Protein AF-A0A838WAI4-F1 (afdb_monomer_lite)

pLDDT: mean 71.72, std 11.37, range [40.56, 91.19]

Foldseek 3Di:
DVCVVCVVLCVQLVVCVVVVNLVRSVCSVVVVVVCCVCPVQVVQQVPDPVGDDDDPCCVVPVVVLVVLLVVLCVLCVLLVSDDDPVNVVVVVVVVVVVVVLVVVCVVPDPCNVVSVVCCVVPVVVVSVVSSVVSNVVSVVSSVVVVVVPD

Structure (mmCIF, N/CA/C/O backbone):
data_AF-A0A838WAI4-F1
#
_entry.id   AF-A0A838WAI4-F1
#
loop_
_atom_site.group_PDB
_atom_site.id
_atom_site.type_symbol
_atom_site.label_atom_id
_atom_site.label_alt_id
_atom_site.label_comp_id
_atom_site.label_asym_id
_atom_site.label_entity_id
_atom_site.label_seq_id
_atom_site.pdbx_PDB_ins_code
_atom_site.Cartn_x
_atom_site.Cartn_y
_atom_site.Cartn_z
_atom_site.occupancy
_atom_site.B_iso_or_equiv
_atom_site.auth_seq_id
_atom_site.auth_comp_id
_atom_site.auth_asym_id
_atom_site.auth_atom_id
_atom_site.pdbx_PDB_model_num
ATOM 1 N N . ILE A 1 1 ? 9.277 -11.623 -5.824 1.00 57.34 1 ILE A N 1
ATOM 2 C CA . ILE A 1 1 ? 10.282 -10.783 -5.123 1.00 57.34 1 ILE A CA 1
ATOM 3 C C . ILE A 1 1 ? 9.593 -9.874 -4.106 1.00 57.34 1 ILE A C 1
ATOM 5 O O . ILE A 1 1 ? 9.726 -10.166 -2.930 1.00 57.34 1 ILE A O 1
ATOM 9 N N . ALA A 1 2 ? 8.770 -8.899 -4.525 1.00 64.00 2 ALA A N 1
ATOM 10 C CA . ALA A 1 2 ? 8.095 -7.953 -3.615 1.00 64.00 2 ALA A CA 1
ATOM 11 C C . ALA A 1 2 ? 7.260 -8.609 -2.493 1.00 64.00 2 ALA A C 1
ATOM 13 O O . ALA A 1 2 ? 7.366 -8.219 -1.339 1.00 64.00 2 ALA A O 1
ATOM 14 N N . ALA A 1 3 ? 6.486 -9.658 -2.802 1.00 62.66 3 ALA A N 1
ATOM 15 C CA . ALA A 1 3 ? 5.745 -10.391 -1.770 1.00 62.66 3 ALA A CA 1
ATOM 16 C C . ALA A 1 3 ? 6.677 -11.037 -0.731 1.00 62.66 3 ALA A C 1
ATOM 18 O O . ALA A 1 3 ? 6.378 -11.010 0.451 1.00 62.66 3 ALA A O 1
ATOM 19 N N . GLY A 1 4 ? 7.823 -11.573 -1.167 1.00 67.94 4 GLY A N 1
ATOM 20 C CA . GLY A 1 4 ? 8.785 -12.255 -0.301 1.00 67.94 4 GLY A CA 1
ATOM 21 C C . GLY A 1 4 ? 9.561 -11.310 0.613 1.00 67.94 4 GLY A C 1
ATOM 22 O O . GLY A 1 4 ? 9.834 -11.668 1.753 1.00 67.94 4 GLY A O 1
ATOM 23 N N . THR A 1 5 ? 9.871 -10.100 0.143 1.00 74.44 5 THR A N 1
ATOM 24 C CA . THR A 1 5 ? 10.531 -9.072 0.962 1.00 74.44 5 THR A CA 1
ATOM 25 C C . THR A 1 5 ? 9.613 -8.486 2.023 1.00 74.44 5 THR A C 1
ATOM 27 O O . THR A 1 5 ? 10.130 -8.043 3.030 1.00 74.44 5 THR A O 1
ATOM 30 N N . SER A 1 6 ? 8.291 -8.516 1.810 1.00 78.88 6 SER A N 1
ATOM 31 C CA . SER A 1 6 ? 7.293 -8.015 2.766 1.00 78.88 6 SER A CA 1
ATOM 32 C C . SER A 1 6 ? 6.678 -9.106 3.660 1.00 78.88 6 SER A C 1
ATOM 34 O O . SER A 1 6 ? 5.768 -8.825 4.439 1.00 78.88 6 SER A O 1
ATOM 36 N N . LEU A 1 7 ? 7.115 -10.368 3.531 1.00 79.06 7 LEU A N 1
ATOM 37 C CA . LEU A 1 7 ? 6.612 -11.488 4.341 1.00 79.06 7 LEU A CA 1
ATOM 38 C C . LEU A 1 7 ? 6.851 -11.290 5.848 1.00 79.06 7 LEU A C 1
ATOM 40 O O . LEU A 1 7 ? 5.906 -11.527 6.607 1.00 79.06 7 LEU A O 1
ATOM 44 N N . PRO A 1 8 ? 8.051 -10.875 6.310 1.00 79.69 8 PRO A N 1
ATOM 45 C CA . PRO A 1 8 ? 8.279 -10.592 7.726 1.00 79.69 8 PRO A CA 1
ATOM 46 C C . PRO A 1 8 ? 7.311 -9.538 8.272 1.00 79.69 8 PRO A C 1
ATOM 48 O O . PRO A 1 8 ? 6.743 -9.723 9.344 1.00 79.69 8 PRO A O 1
ATOM 51 N N . GLU A 1 9 ? 7.064 -8.475 7.514 1.00 82.19 9 GLU A N 1
ATOM 52 C CA . GLU A 1 9 ? 6.197 -7.362 7.889 1.00 82.19 9 GLU A CA 1
ATOM 53 C C . GLU A 1 9 ? 4.726 -7.778 7.918 1.00 82.19 9 GLU A C 1
ATOM 55 O O . GLU A 1 9 ? 3.983 -7.406 8.825 1.00 82.19 9 GLU A O 1
ATOM 60 N N . VAL A 1 10 ? 4.292 -8.600 6.963 1.00 82.94 10 VAL A N 1
ATOM 61 C CA . VAL A 1 10 ? 2.950 -9.190 6.999 1.00 82.94 10 VAL A CA 1
ATOM 62 C C . VAL A 1 10 ? 2.808 -10.095 8.224 1.00 82.94 10 VAL A C 1
ATOM 64 O O . VAL A 1 10 ? 1.797 -10.016 8.922 1.00 82.94 10 VAL A O 1
ATOM 67 N N . ALA A 1 11 ? 3.818 -10.910 8.535 1.00 85.56 11 ALA A N 1
ATOM 68 C CA . ALA A 1 11 ? 3.796 -11.779 9.707 1.00 85.56 11 ALA A CA 1
ATOM 69 C C . ALA A 1 11 ? 3.726 -10.978 11.019 1.00 85.56 11 ALA A C 1
ATOM 71 O O . ALA A 1 11 ? 2.918 -11.316 11.888 1.00 85.56 11 ALA A O 1
ATOM 72 N N . THR A 1 12 ? 4.500 -9.894 11.161 1.00 86.06 12 THR A N 1
ATOM 73 C CA . THR A 1 12 ? 4.448 -9.035 12.356 1.00 86.06 12 THR A CA 1
ATOM 74 C C . THR A 1 12 ? 3.103 -8.323 12.487 1.00 86.06 12 THR A C 1
ATOM 76 O O . THR A 1 12 ? 2.512 -8.359 13.568 1.00 86.06 12 THR A O 1
ATOM 79 N N . SER A 1 13 ? 2.553 -7.758 11.406 1.00 85.62 13 SER A N 1
ATOM 80 C CA . SER A 1 13 ? 1.228 -7.119 11.429 1.00 85.62 13 SER A CA 1
ATOM 81 C C . SER A 1 13 ? 0.094 -8.104 11.727 1.00 85.62 13 SER A C 1
ATOM 83 O O . SER A 1 13 ? -0.825 -7.762 12.474 1.00 85.62 13 SER A O 1
ATOM 85 N N . VAL A 1 14 ? 0.150 -9.331 11.199 1.00 86.62 14 VAL A N 1
ATOM 86 C CA . VAL A 1 14 ? -0.838 -10.382 11.504 1.00 86.62 14 VAL A CA 1
ATOM 87 C C . VAL A 1 14 ? -0.750 -10.792 12.973 1.00 86.62 14 VAL A C 1
ATOM 89 O O . VAL A 1 14 ? -1.777 -10.853 13.648 1.00 86.62 14 VAL A O 1
ATOM 92 N N . MET A 1 15 ? 0.457 -11.013 13.496 1.00 89.00 15 MET A N 1
ATOM 93 C CA . MET A 1 15 ? 0.652 -11.373 14.903 1.00 89.00 15 MET A CA 1
ATOM 94 C C . MET A 1 15 ? 0.179 -10.270 15.856 1.00 89.00 15 MET A C 1
ATOM 96 O O . MET A 1 15 ? -0.514 -10.573 16.827 1.00 89.00 15 MET A O 1
ATOM 100 N N . ALA A 1 16 ? 0.487 -9.005 15.562 1.00 86.06 16 ALA A N 1
ATOM 101 C CA . ALA A 1 16 ? -0.007 -7.860 16.327 1.00 86.06 16 ALA A CA 1
ATOM 102 C C . ALA A 1 16 ? -1.544 -7.766 16.274 1.00 86.06 16 ALA A C 1
ATOM 104 O O . ALA A 1 16 ? -2.196 -7.576 17.300 1.00 86.06 16 ALA A O 1
ATOM 105 N N . SER A 1 17 ? -2.146 -8.005 15.103 1.00 84.44 17 SER A N 1
ATOM 106 C CA . SER A 1 17 ? -3.606 -8.022 14.944 1.00 84.44 17 SER A CA 1
ATOM 107 C C . SER A 1 17 ? -4.278 -9.137 15.757 1.00 84.44 17 SER A C 1
ATOM 109 O O . SER A 1 17 ? -5.272 -8.879 16.438 1.00 84.44 17 SER A O 1
ATOM 111 N N . ILE A 1 18 ? -3.712 -10.352 15.758 1.00 87.31 18 ILE A N 1
ATOM 112 C CA . ILE A 1 18 ? -4.202 -11.492 16.558 1.00 87.31 18 ILE A CA 1
ATOM 113 C C . ILE A 1 18 ? -4.107 -11.194 18.061 1.00 87.31 18 ILE A C 1
ATOM 115 O O . ILE A 1 18 ? -4.988 -11.588 18.822 1.00 87.31 18 ILE A O 1
ATOM 119 N N . ARG A 1 19 ? -3.070 -10.466 18.489 1.00 88.31 19 ARG A N 1
ATOM 120 C CA . ARG A 1 19 ? -2.879 -10.033 19.884 1.00 88.31 19 ARG A CA 1
ATOM 121 C C . ARG A 1 19 ? -3.754 -8.843 20.292 1.00 88.31 19 ARG A C 1
ATOM 123 O O . ARG A 1 19 ? -3.722 -8.444 21.449 1.00 88.31 19 ARG A O 1
ATOM 130 N N . GLY A 1 20 ? -4.542 -8.283 19.372 1.00 83.50 20 GLY A N 1
ATOM 131 C CA . GLY A 1 20 ? -5.366 -7.098 19.624 1.00 83.50 20 GLY A CA 1
ATOM 132 C C . GLY A 1 20 ? -4.589 -5.776 19.613 1.00 83.50 20 GLY A C 1
ATOM 133 O O . GLY A 1 20 ? -5.180 -4.723 19.842 1.00 83.50 20 GLY A O 1
ATOM 134 N N . GLU A 1 21 ? -3.298 -5.802 19.283 1.00 86.12 21 GLU A N 1
ATOM 135 C CA . GLU A 1 21 ? -2.398 -4.646 19.222 1.00 86.12 21 GLU A CA 1
ATOM 136 C C . GLU A 1 21 ? -2.522 -3.931 17.864 1.00 86.12 21 GLU A C 1
ATOM 138 O O . GLU A 1 21 ? -1.618 -3.935 17.024 1.00 86.12 21 GLU A O 1
ATOM 143 N N . ARG A 1 22 ? -3.693 -3.337 17.611 1.00 79.19 22 ARG A N 1
ATOM 144 C CA . ARG A 1 22 ? -4.029 -2.718 16.314 1.00 79.19 22 ARG A CA 1
ATOM 145 C C . ARG A 1 22 ? -3.099 -1.565 15.938 1.00 79.19 22 ARG A C 1
ATOM 147 O O . ARG A 1 22 ? -2.707 -1.470 14.778 1.00 79.19 22 ARG A O 1
ATOM 154 N N . ASP A 1 23 ? -2.694 -0.755 16.911 1.00 81.38 23 ASP A N 1
ATOM 155 C CA . ASP A 1 23 ? -1.791 0.379 16.686 1.00 81.38 23 ASP A CA 1
ATOM 156 C C . ASP A 1 23 ? -0.410 -0.087 16.209 1.00 81.38 23 ASP A C 1
ATOM 158 O O . ASP A 1 23 ? 0.176 0.510 15.307 1.00 81.38 23 ASP A O 1
ATOM 162 N N . ILE A 1 24 ? 0.078 -1.212 16.744 1.00 84.31 24 ILE A N 1
ATOM 163 C CA . ILE A 1 24 ? 1.340 -1.835 16.323 1.00 84.31 24 ILE A CA 1
ATOM 164 C C . ILE A 1 24 ? 1.196 -2.415 14.914 1.00 84.31 24 ILE A C 1
ATOM 166 O O . ILE A 1 24 ? 2.077 -2.225 14.074 1.00 84.31 24 ILE A O 1
ATOM 170 N N . ALA A 1 25 ? 0.072 -3.076 14.621 1.00 82.38 25 ALA A N 1
ATOM 171 C CA . ALA A 1 25 ? -0.185 -3.630 13.295 1.00 82.38 25 ALA A CA 1
ATOM 172 C C . ALA A 1 25 ? -0.205 -2.540 12.209 1.00 82.38 25 ALA A C 1
ATOM 174 O O . ALA A 1 25 ? 0.408 -2.734 11.155 1.00 82.38 25 ALA A O 1
ATOM 175 N N . VAL A 1 26 ? -0.863 -1.402 12.466 1.00 81.12 26 VAL A N 1
ATOM 176 C CA . VAL A 1 26 ? -0.894 -0.260 11.537 1.00 81.12 26 VAL A CA 1
ATOM 177 C C . VAL A 1 26 ? 0.459 0.442 11.479 1.00 81.12 26 VAL A C 1
ATOM 179 O O . VAL A 1 26 ? 0.946 0.718 10.383 1.00 81.12 26 VAL A O 1
ATOM 182 N N . GLY A 1 27 ? 1.100 0.675 12.627 1.00 84.06 27 GLY A N 1
ATOM 183 C CA . GLY A 1 27 ? 2.425 1.288 12.701 1.00 84.06 27 GLY A CA 1
ATOM 184 C C . GLY A 1 27 ? 3.468 0.531 11.878 1.00 84.06 27 GLY A C 1
ATOM 185 O O . GLY A 1 27 ? 4.243 1.155 11.158 1.00 84.06 27 GLY A O 1
ATOM 186 N N . ASN A 1 28 ? 3.430 -0.803 11.899 1.00 86.25 28 ASN A N 1
ATOM 187 C CA . ASN A 1 28 ? 4.297 -1.647 11.080 1.00 86.25 28 ASN A CA 1
ATOM 188 C C . ASN A 1 28 ? 4.018 -1.491 9.573 1.00 86.25 28 ASN A C 1
ATOM 190 O O . ASN A 1 28 ? 4.945 -1.244 8.810 1.00 86.25 28 ASN A O 1
ATOM 194 N N . VAL A 1 29 ? 2.754 -1.550 9.131 1.00 83.19 29 VAL A N 1
ATOM 195 C CA . VAL A 1 29 ? 2.412 -1.383 7.699 1.00 83.19 29 VAL A CA 1
ATOM 196 C C . VAL A 1 2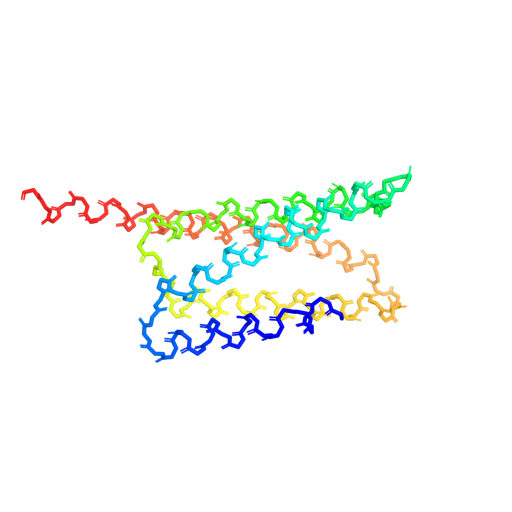9 ? 2.836 -0.008 7.177 1.00 83.19 29 VAL A C 1
ATOM 198 O O . VAL A 1 29 ? 3.413 0.112 6.095 1.00 83.19 29 VAL A O 1
ATOM 201 N N . VAL A 1 30 ? 2.552 1.043 7.944 1.00 83.00 30 VAL A N 1
ATOM 202 C CA . VAL A 1 30 ? 2.820 2.429 7.541 1.00 83.00 30 VAL A CA 1
ATOM 203 C C . VAL A 1 30 ? 4.315 2.725 7.595 1.00 83.00 30 VAL A C 1
ATOM 205 O O . VAL A 1 30 ? 4.869 3.265 6.637 1.00 83.00 30 VAL A O 1
ATOM 208 N N . GLY A 1 31 ? 4.976 2.324 8.682 1.00 85.06 31 GLY A N 1
ATOM 209 C CA . GLY A 1 31 ? 6.410 2.505 8.881 1.00 85.06 31 GLY A CA 1
ATOM 210 C C . GLY A 1 31 ? 7.238 1.814 7.803 1.00 85.06 31 GLY A C 1
ATOM 211 O O . GLY A 1 31 ? 8.127 2.444 7.233 1.00 85.06 31 GLY A O 1
ATOM 212 N N . SER A 1 32 ? 6.905 0.571 7.446 1.00 86.38 32 SER A N 1
ATOM 213 C CA . SER A 1 32 ? 7.628 -0.177 6.409 1.00 86.38 32 SER A CA 1
ATOM 214 C C . SER A 1 32 ? 7.466 0.433 5.014 1.00 86.38 32 SER A C 1
ATOM 216 O O . SER A 1 32 ? 8.431 0.483 4.253 1.00 86.38 32 SER A O 1
ATOM 218 N N . ASN A 1 33 ? 6.293 0.982 4.681 1.00 85.62 33 ASN A N 1
ATOM 219 C CA . ASN A 1 33 ? 6.099 1.701 3.415 1.00 85.62 33 ASN A CA 1
ATOM 220 C C . ASN A 1 33 ? 6.902 3.009 3.362 1.00 85.62 33 ASN A C 1
ATOM 222 O O . ASN A 1 33 ? 7.535 3.301 2.346 1.00 85.62 33 ASN A O 1
ATOM 226 N N . ILE A 1 34 ? 6.925 3.773 4.459 1.00 87.69 34 ILE A N 1
ATOM 227 C CA . ILE A 1 34 ? 7.737 4.994 4.562 1.00 87.69 34 ILE A CA 1
ATOM 228 C C . ILE A 1 34 ? 9.227 4.650 4.457 1.00 87.69 34 ILE A C 1
ATOM 230 O O . ILE A 1 34 ? 9.952 5.296 3.701 1.00 87.69 34 ILE A O 1
ATOM 234 N N . PHE A 1 35 ? 9.682 3.611 5.160 1.00 89.00 35 PHE A N 1
ATOM 235 C CA . PHE A 1 35 ? 11.068 3.151 5.111 1.00 89.00 35 PHE A CA 1
ATOM 236 C C . PHE A 1 35 ? 11.469 2.688 3.703 1.00 89.00 35 PHE A C 1
ATOM 238 O O . PHE A 1 35 ? 12.530 3.070 3.212 1.00 89.00 35 PHE A O 1
ATOM 245 N N . ASN A 1 36 ? 10.612 1.942 3.003 1.00 88.75 36 ASN A N 1
ATOM 246 C CA . ASN A 1 36 ? 10.893 1.511 1.631 1.00 88.75 36 ASN A CA 1
ATOM 247 C C . ASN A 1 36 ? 11.034 2.691 0.657 1.00 88.75 36 ASN A C 1
ATOM 249 O O . ASN A 1 36 ? 11.908 2.669 -0.210 1.00 88.75 36 ASN A O 1
ATOM 253 N N . ILE A 1 37 ? 10.226 3.742 0.803 1.00 87.81 37 ILE A N 1
ATOM 254 C CA . ILE A 1 37 ? 10.314 4.922 -0.070 1.00 87.81 37 ILE A CA 1
ATOM 255 C C . ILE A 1 37 ? 11.526 5.790 0.297 1.00 87.81 37 ILE A C 1
ATOM 257 O O . ILE A 1 37 ? 12.293 6.187 -0.578 1.00 87.81 37 ILE A O 1
ATOM 261 N N . LEU A 1 38 ? 11.719 6.097 1.580 1.00 89.50 38 LEU A N 1
ATOM 262 C CA . LEU A 1 38 ? 12.747 7.049 2.005 1.00 89.50 38 LEU A CA 1
ATOM 263 C C . LEU A 1 38 ? 14.132 6.413 2.108 1.00 89.50 38 LEU A C 1
ATOM 265 O O . LEU A 1 38 ? 15.100 6.975 1.605 1.00 89.50 38 LEU A O 1
ATOM 269 N N . ALA A 1 39 ? 14.238 5.254 2.756 1.00 90.75 39 ALA A N 1
ATOM 270 C CA . ALA A 1 39 ? 15.518 4.595 2.961 1.00 90.75 39 ALA A CA 1
ATOM 271 C C . ALA A 1 39 ? 15.899 3.772 1.733 1.00 90.75 39 ALA A C 1
ATOM 273 O O . ALA A 1 39 ? 16.909 4.068 1.107 1.00 90.75 39 ALA A O 1
ATOM 274 N N . VAL A 1 40 ? 15.098 2.774 1.344 1.00 89.31 40 VAL A N 1
ATOM 275 C CA . VAL A 1 40 ? 15.493 1.849 0.265 1.00 89.31 40 VAL A CA 1
ATOM 276 C C . VAL A 1 40 ? 15.559 2.569 -1.079 1.00 89.31 40 VAL A C 1
ATOM 278 O O . VAL A 1 40 ? 16.622 2.599 -1.700 1.00 89.31 40 VAL A O 1
ATOM 281 N N . LEU A 1 41 ? 14.460 3.182 -1.527 1.00 87.88 41 LEU A N 1
ATOM 282 C CA . LEU A 1 41 ? 14.428 3.895 -2.806 1.00 87.88 41 LEU A CA 1
ATOM 283 C C . LEU A 1 41 ? 15.284 5.172 -2.768 1.00 87.88 41 LEU A C 1
ATOM 285 O O . LEU A 1 41 ? 16.035 5.414 -3.712 1.00 87.88 41 LEU A O 1
ATOM 289 N N . GLY A 1 42 ? 15.237 5.947 -1.679 1.00 87.94 42 GLY A N 1
ATOM 290 C CA . GLY A 1 42 ? 16.056 7.154 -1.520 1.00 87.94 42 GLY A CA 1
ATOM 291 C C . GLY A 1 42 ? 17.560 6.872 -1.552 1.00 87.94 42 GLY A C 1
ATOM 292 O O . GLY A 1 42 ? 18.265 7.461 -2.372 1.00 87.94 42 GLY A O 1
ATOM 293 N N . LEU A 1 43 ? 18.064 5.917 -0.761 1.00 90.12 43 LEU A N 1
ATOM 294 C CA . LEU A 1 43 ? 19.482 5.531 -0.816 1.00 90.12 43 LEU A CA 1
ATOM 295 C C . LEU A 1 43 ? 19.848 4.924 -2.172 1.00 90.12 43 LEU A C 1
ATOM 297 O O . LEU A 1 43 ? 20.885 5.279 -2.728 1.00 90.12 43 LEU A O 1
ATOM 301 N N . SER A 1 44 ? 18.989 4.074 -2.745 1.00 88.31 44 SER A N 1
ATOM 302 C CA . SER A 1 44 ? 19.226 3.511 -4.084 1.00 88.31 44 SER A CA 1
ATOM 303 C C . SER A 1 44 ? 19.355 4.605 -5.145 1.00 88.31 44 SER A C 1
ATOM 305 O O . SER A 1 44 ? 20.193 4.496 -6.036 1.00 88.31 44 SER A O 1
ATOM 307 N N . SER A 1 45 ? 18.575 5.685 -5.032 1.00 87.19 45 SER A N 1
ATOM 308 C CA . SER A 1 45 ? 18.649 6.824 -5.951 1.00 87.19 45 SER A CA 1
ATOM 309 C C . SER A 1 45 ? 19.937 7.640 -5.818 1.00 87.19 45 SER A C 1
ATOM 311 O O . SER A 1 45 ? 20.429 8.139 -6.824 1.00 87.19 45 SER A O 1
ATOM 313 N N . ILE A 1 46 ? 20.504 7.733 -4.609 1.00 89.75 46 ILE A N 1
ATOM 314 C CA . ILE A 1 46 ? 21.775 8.429 -4.348 1.00 89.75 46 ILE A CA 1
ATOM 315 C C . ILE A 1 46 ? 22.958 7.604 -4.863 1.00 89.75 46 ILE A C 1
ATOM 317 O O . ILE A 1 46 ? 23.903 8.151 -5.425 1.00 89.75 46 ILE A O 1
ATOM 321 N N . VAL A 1 47 ? 22.913 6.285 -4.665 1.00 91.19 47 VAL A N 1
ATOM 322 C CA . VAL A 1 47 ? 23.995 5.373 -5.058 1.00 91.19 47 VAL A CA 1
ATOM 323 C C . VAL A 1 47 ? 24.007 5.124 -6.572 1.00 91.19 47 VAL A C 1
ATOM 325 O O . VAL A 1 47 ? 25.068 4.856 -7.132 1.00 91.19 47 VAL A O 1
ATOM 328 N N . ALA A 1 48 ? 22.859 5.222 -7.253 1.00 87.44 48 ALA A N 1
ATOM 329 C CA . ALA A 1 48 ? 22.745 5.007 -8.695 1.00 87.44 48 ALA A CA 1
ATOM 330 C C . ALA A 1 48 ? 23.285 6.211 -9.508 1.00 87.44 48 ALA A C 1
ATOM 332 O O . ALA A 1 48 ? 22.621 7.248 -9.565 1.00 87.44 48 ALA A O 1
ATOM 333 N N . PRO A 1 49 ? 24.415 6.082 -10.240 1.00 76.12 49 PRO A N 1
ATOM 334 C CA . PRO A 1 49 ? 25.065 7.208 -10.934 1.00 76.12 49 PRO A CA 1
ATOM 335 C C . PRO A 1 49 ? 24.223 7.845 -12.049 1.00 76.12 49 PRO A C 1
ATOM 337 O O . PRO A 1 49 ? 24.451 8.986 -12.442 1.00 76.12 49 PRO A O 1
ATOM 340 N N . HIS A 1 50 ? 23.261 7.092 -12.582 1.00 81.00 50 HIS A N 1
ATOM 341 C CA . HIS A 1 50 ? 22.361 7.512 -13.659 1.00 81.00 50 HIS A CA 1
ATOM 342 C C . HIS A 1 50 ? 20.896 7.577 -13.200 1.00 81.00 50 HIS A C 1
ATOM 344 O O . HIS A 1 50 ? 19.988 7.652 -14.028 1.00 81.00 50 HIS A O 1
ATOM 350 N N . GLY A 1 51 ? 20.664 7.543 -11.884 1.00 78.38 51 GLY A N 1
ATOM 351 C CA . GLY A 1 51 ? 19.337 7.427 -11.292 1.00 78.38 51 GLY A CA 1
ATOM 352 C C . GLY A 1 51 ? 18.734 6.024 -11.421 1.00 78.38 51 GLY A C 1
ATOM 353 O O . GLY A 1 51 ? 19.309 5.108 -12.010 1.00 78.38 51 GLY A O 1
ATOM 354 N N . VAL A 1 52 ? 17.550 5.850 -10.834 1.00 82.31 52 VAL A N 1
ATOM 355 C CA . VAL A 1 52 ? 16.785 4.599 -10.911 1.00 82.31 52 VAL A CA 1
ATOM 356 C C . VAL A 1 52 ? 15.962 4.618 -12.196 1.00 82.31 52 VAL A C 1
ATOM 358 O O . VAL A 1 52 ? 15.106 5.483 -12.374 1.00 82.31 52 VAL A O 1
ATOM 361 N N . ALA A 1 53 ? 16.213 3.673 -13.101 1.00 79.81 53 ALA A N 1
ATOM 362 C CA . ALA A 1 53 ? 15.439 3.551 -14.330 1.00 79.81 53 ALA A CA 1
ATOM 363 C C . ALA A 1 53 ? 13.993 3.142 -14.004 1.00 79.81 53 ALA A C 1
ATOM 365 O O . ALA A 1 53 ? 13.746 2.049 -13.495 1.00 79.81 53 ALA A O 1
ATOM 366 N N . VAL A 1 54 ? 13.033 4.015 -14.317 1.00 80.06 54 VAL A N 1
ATOM 367 C CA . VAL A 1 54 ? 11.600 3.756 -14.124 1.00 80.06 54 VAL A CA 1
ATOM 368 C C . VAL A 1 54 ? 10.935 3.558 -15.483 1.00 80.06 54 VAL A C 1
ATOM 370 O O . VAL A 1 54 ? 11.096 4.369 -16.396 1.00 80.06 54 VAL A O 1
ATOM 373 N N . ALA A 1 55 ? 10.170 2.476 -15.632 1.00 79.31 55 ALA A N 1
ATOM 374 C CA . ALA A 1 55 ? 9.413 2.221 -16.851 1.00 79.31 55 ALA A CA 1
ATOM 375 C C . ALA A 1 55 ? 8.365 3.326 -17.091 1.00 79.31 55 ALA A C 1
ATOM 377 O O . ALA A 1 55 ? 7.678 3.758 -16.165 1.00 79.31 55 ALA A O 1
ATOM 378 N N . ARG A 1 56 ? 8.180 3.747 -18.351 1.00 75.31 56 ARG A N 1
ATOM 379 C CA . ARG A 1 56 ? 7.166 4.759 -18.722 1.00 75.31 56 ARG A CA 1
ATOM 380 C C . ARG A 1 56 ? 5.752 4.372 -18.279 1.00 75.31 56 ARG A C 1
ATOM 382 O O . ARG A 1 56 ? 4.993 5.236 -17.857 1.00 75.31 56 ARG A O 1
ATOM 389 N N . THR A 1 57 ? 5.421 3.085 -18.334 1.00 68.31 57 THR A N 1
ATOM 390 C CA . THR A 1 57 ? 4.135 2.546 -17.873 1.00 68.31 57 THR A CA 1
ATOM 391 C C . THR A 1 57 ? 3.943 2.742 -16.368 1.00 68.31 57 THR A C 1
ATOM 393 O O . THR A 1 57 ? 2.863 3.138 -15.941 1.00 68.31 57 THR A O 1
ATOM 396 N N . ALA A 1 58 ? 5.008 2.573 -15.579 1.00 71.44 58 ALA A N 1
ATOM 397 C CA . ALA A 1 58 ? 4.962 2.771 -14.134 1.00 71.44 58 ALA A CA 1
ATOM 398 C C . ALA A 1 58 ? 4.755 4.244 -13.757 1.00 71.44 58 ALA A C 1
ATOM 400 O O . ALA A 1 58 ? 3.976 4.546 -12.857 1.00 71.44 58 ALA A O 1
ATOM 401 N N . LEU A 1 59 ? 5.389 5.172 -14.484 1.00 75.69 59 LEU A N 1
ATOM 402 C CA . LEU A 1 59 ? 5.183 6.615 -14.293 1.00 75.69 59 LEU A CA 1
ATOM 403 C C . LEU A 1 59 ? 3.767 7.062 -14.676 1.00 75.69 59 LEU A C 1
ATOM 405 O O . LEU A 1 59 ? 3.181 7.896 -13.992 1.00 75.69 59 LEU A O 1
ATOM 409 N N . ALA A 1 60 ? 3.226 6.525 -15.770 1.00 70.62 60 ALA A N 1
ATOM 410 C CA . ALA A 1 60 ? 1.933 6.948 -16.299 1.00 70.62 60 ALA A CA 1
ATOM 411 C C . ALA A 1 60 ? 0.731 6.306 -15.588 1.00 70.62 60 ALA A C 1
ATOM 413 O O . ALA A 1 60 ? -0.368 6.852 -15.668 1.00 70.62 60 ALA A O 1
ATOM 414 N N . PHE A 1 61 ? 0.913 5.154 -14.933 1.00 62.44 61 PHE A N 1
ATOM 415 C CA . PHE A 1 61 ? -0.204 4.348 -14.436 1.00 62.44 61 PHE A CA 1
ATOM 416 C C . PHE A 1 61 ? -0.002 3.837 -13.009 1.00 62.44 61 PHE A C 1
ATOM 418 O O . PHE A 1 61 ? -0.800 4.161 -12.129 1.00 62.44 61 PHE A O 1
ATOM 425 N N . ASP A 1 62 ? 1.078 3.095 -12.757 1.00 69.44 62 ASP A N 1
ATOM 426 C CA . ASP A 1 62 ? 1.264 2.414 -11.471 1.00 69.44 62 ASP A CA 1
ATOM 427 C C . ASP A 1 62 ? 1.449 3.418 -10.323 1.00 69.44 62 ASP A C 1
ATOM 429 O O . ASP A 1 62 ? 0.766 3.334 -9.304 1.00 69.44 62 ASP A O 1
ATOM 433 N N . ILE A 1 63 ? 2.311 4.424 -10.504 1.00 78.94 63 ILE A N 1
ATOM 434 C CA . ILE A 1 63 ? 2.592 5.450 -9.488 1.00 78.94 63 ILE A CA 1
ATOM 435 C C . ILE A 1 63 ? 1.351 6.302 -9.161 1.00 78.94 63 ILE A C 1
ATOM 437 O O . ILE A 1 63 ? 1.024 6.409 -7.976 1.00 78.94 63 ILE A O 1
ATOM 441 N N . PRO A 1 64 ? 0.614 6.871 -10.138 1.00 73.31 64 PRO A N 1
ATOM 442 C CA . PRO A 1 64 ? -0.624 7.599 -9.858 1.00 73.31 64 PRO A CA 1
ATOM 443 C C . PRO A 1 64 ? -1.663 6.776 -9.086 1.00 73.31 64 PRO A C 1
ATOM 445 O O . PRO A 1 64 ? -2.283 7.292 -8.155 1.00 73.31 64 PRO A O 1
ATOM 448 N N . ILE A 1 65 ? -1.828 5.492 -9.425 1.00 69.44 65 ILE A N 1
ATOM 449 C CA . ILE A 1 65 ? -2.764 4.600 -8.726 1.00 69.44 65 ILE A CA 1
ATOM 450 C C . ILE A 1 65 ? -2.283 4.317 -7.301 1.00 69.44 65 ILE A C 1
ATOM 452 O O . ILE A 1 65 ? -3.084 4.404 -6.370 1.00 69.44 65 ILE A O 1
ATOM 456 N N . MET A 1 66 ? -0.991 4.037 -7.099 1.00 73.69 66 MET A N 1
ATOM 457 C CA . MET A 1 66 ? -0.434 3.844 -5.754 1.00 73.69 66 MET A CA 1
ATOM 458 C C . MET A 1 66 ? -0.652 5.076 -4.867 1.00 73.69 66 MET A C 1
ATOM 460 O O . MET A 1 66 ? -1.031 4.930 -3.706 1.00 73.69 66 MET A O 1
ATOM 464 N N . ILE A 1 67 ? -0.468 6.284 -5.412 1.00 77.06 67 ILE A N 1
ATOM 465 C CA . ILE A 1 67 ? -0.725 7.540 -4.691 1.00 77.06 67 ILE A CA 1
ATOM 466 C C . ILE A 1 67 ? -2.215 7.676 -4.361 1.00 77.06 67 ILE A C 1
ATOM 468 O O . ILE A 1 67 ? -2.556 7.978 -3.219 1.00 77.06 67 ILE A O 1
ATOM 472 N N . ALA A 1 68 ? -3.109 7.422 -5.321 1.00 68.94 68 ALA A N 1
ATOM 473 C CA . ALA A 1 68 ? -4.551 7.496 -5.092 1.00 68.94 68 ALA A CA 1
ATOM 474 C C . ALA A 1 68 ? -5.004 6.535 -3.979 1.00 68.94 68 ALA A C 1
ATOM 476 O O . ALA A 1 68 ? -5.744 6.933 -3.077 1.00 68.94 68 ALA A O 1
ATOM 477 N N . VAL A 1 69 ? -4.509 5.294 -3.995 1.00 69.12 69 VAL A N 1
ATOM 478 C CA . VAL A 1 69 ? -4.782 4.298 -2.949 1.00 69.12 69 VAL A CA 1
ATOM 479 C C . VAL A 1 69 ? -4.222 4.744 -1.599 1.00 69.12 69 VAL A C 1
ATOM 481 O O . VAL A 1 69 ? -4.936 4.679 -0.600 1.00 69.12 69 VAL A O 1
ATOM 484 N N . ALA A 1 70 ? -2.991 5.261 -1.554 1.00 76.00 70 ALA A N 1
ATOM 485 C CA . ALA A 1 70 ? -2.396 5.776 -0.321 1.00 76.00 70 ALA A CA 1
ATOM 486 C C . ALA A 1 70 ? -3.225 6.921 0.285 1.00 76.00 70 ALA A C 1
ATOM 488 O O . ALA A 1 70 ? -3.505 6.913 1.485 1.00 76.00 70 ALA A O 1
ATOM 489 N N . VAL A 1 71 ? -3.682 7.865 -0.545 1.00 71.50 71 VAL A N 1
ATOM 490 C CA . VAL A 1 71 ? -4.534 8.985 -0.116 1.00 71.50 71 VAL A CA 1
ATOM 491 C C . VAL A 1 71 ? -5.872 8.491 0.423 1.00 71.50 71 VAL A C 1
ATOM 493 O O . VAL A 1 71 ? -6.343 8.978 1.446 1.00 71.50 71 VAL A O 1
ATOM 496 N N . ALA A 1 72 ? -6.483 7.497 -0.209 1.00 65.94 72 ALA A N 1
ATOM 497 C CA . ALA A 1 72 ? -7.755 6.962 0.259 1.00 65.94 72 ALA A CA 1
ATOM 498 C C . ALA A 1 72 ? -7.653 6.055 1.490 1.00 65.94 72 ALA A C 1
ATOM 500 O O . ALA A 1 72 ? -8.669 5.785 2.131 1.00 65.94 72 ALA A O 1
ATOM 501 N N . CYS A 1 73 ? -6.445 5.632 1.857 1.00 67.44 73 CYS A N 1
ATOM 502 C CA . CYS A 1 73 ? -6.179 5.018 3.150 1.00 67.44 73 CYS A CA 1
ATOM 503 C C . CYS A 1 73 ? -5.998 6.059 4.273 1.00 67.44 73 CYS A C 1
ATOM 505 O O . CYS A 1 73 ? -6.123 5.694 5.439 1.00 67.44 73 CYS A O 1
ATOM 507 N N . LEU A 1 74 ? -5.771 7.351 3.976 1.00 68.94 74 LEU A N 1
ATOM 508 C CA . LEU A 1 74 ? -5.625 8.404 5.001 1.00 68.94 74 LEU A CA 1
ATOM 509 C C . LEU A 1 74 ? -6.839 8.551 5.944 1.00 68.94 74 LEU A C 1
ATOM 511 O O . LEU A 1 74 ? -6.629 8.719 7.144 1.00 68.94 74 LEU A O 1
ATOM 515 N N . PRO A 1 75 ? -8.104 8.446 5.488 1.00 65.38 75 PRO A N 1
ATOM 516 C CA . PRO A 1 75 ? -9.274 8.478 6.368 1.00 65.38 75 PRO A CA 1
ATOM 517 C C . PRO A 1 75 ? -9.281 7.401 7.464 1.00 65.38 75 PRO A C 1
ATOM 519 O O . PRO A 1 75 ? -9.862 7.630 8.522 1.00 65.38 75 PRO A O 1
ATOM 522 N N . ILE A 1 76 ? -8.603 6.263 7.256 1.00 64.56 76 ILE A N 1
ATOM 523 C CA . ILE A 1 76 ? -8.510 5.158 8.232 1.00 64.56 76 ILE A CA 1
ATOM 524 C C . ILE A 1 76 ? -7.764 5.603 9.504 1.00 64.56 76 ILE A C 1
ATOM 526 O O . ILE A 1 76 ? -8.050 5.131 10.607 1.00 64.56 76 ILE A O 1
ATOM 530 N N . PHE A 1 77 ? -6.846 6.563 9.372 1.00 62.72 77 PHE A N 1
ATOM 531 C CA . PHE A 1 77 ? -6.127 7.153 10.503 1.00 62.72 77 PHE A CA 1
ATOM 532 C C . PHE A 1 77 ? -7.044 8.030 11.363 1.00 62.72 77 PHE A C 1
ATOM 534 O O . PHE A 1 77 ? -6.893 8.075 12.580 1.00 62.72 77 PHE A O 1
ATOM 541 N N . PHE A 1 78 ? -8.041 8.677 10.752 1.00 60.03 78 PHE A N 1
ATOM 542 C CA . PHE A 1 78 ? -9.011 9.513 11.462 1.00 60.03 78 PHE A CA 1
ATOM 543 C C . PHE A 1 78 ? -10.143 8.701 12.109 1.00 60.03 78 PHE A C 1
ATOM 545 O O . PHE A 1 78 ? -10.780 9.185 13.040 1.00 60.03 78 PHE A O 1
ATOM 552 N N . SER A 1 79 ? -10.374 7.457 11.674 1.00 61.53 79 SER A N 1
ATOM 553 C CA . SER A 1 79 ? -11.340 6.538 12.294 1.00 61.53 79 SER A CA 1
ATOM 554 C C . SER A 1 79 ? -10.755 5.698 13.441 1.00 61.53 79 SER A C 1
ATOM 556 O O . SER A 1 79 ? -11.343 4.681 13.806 1.00 61.53 79 SER A O 1
ATOM 558 N N . GLY A 1 80 ? -9.600 6.086 13.996 1.00 62.28 80 GLY A N 1
ATOM 559 C CA . GLY A 1 80 ? -8.981 5.410 15.142 1.00 62.28 80 GLY A CA 1
ATOM 560 C C . GLY A 1 80 ? -8.379 4.044 14.809 1.00 62.28 80 GLY A C 1
ATOM 561 O O . GLY A 1 80 ? -8.534 3.109 15.589 1.00 62.28 80 GLY A O 1
ATOM 562 N N . TYR A 1 81 ? -7.751 3.903 13.633 1.00 66.25 81 TYR A N 1
ATOM 563 C CA . TYR A 1 81 ? -7.062 2.673 13.202 1.00 66.25 81 TYR A CA 1
ATOM 564 C C . TYR A 1 81 ? -7.959 1.425 13.105 1.00 66.25 81 TYR A C 1
ATOM 566 O O . TYR A 1 81 ? -7.489 0.285 13.094 1.00 66.25 81 TYR A O 1
ATOM 574 N N . LEU A 1 82 ? -9.273 1.632 13.015 1.00 64.00 82 LEU A N 1
ATOM 575 C CA . LEU A 1 82 ? -10.268 0.572 12.929 1.00 64.00 82 LEU A CA 1
ATOM 576 C C . LEU A 1 82 ? -10.593 0.256 11.469 1.00 64.00 82 LEU A C 1
ATOM 578 O O . LEU A 1 82 ? -11.271 1.030 10.797 1.00 64.00 82 LEU A O 1
ATOM 582 N N . ILE A 1 83 ? -10.156 -0.917 11.013 1.00 68.12 83 ILE A N 1
ATOM 583 C CA . ILE A 1 83 ? -10.601 -1.531 9.757 1.00 68.12 83 ILE A CA 1
ATOM 584 C C . ILE A 1 83 ? -11.636 -2.600 10.107 1.00 68.12 83 ILE A C 1
ATOM 586 O O . ILE A 1 83 ? -11.352 -3.536 10.865 1.00 68.12 83 ILE A O 1
ATOM 590 N N . ALA A 1 84 ? -12.851 -2.478 9.576 1.00 71.12 84 ALA A N 1
ATOM 591 C CA . ALA A 1 84 ? -13.873 -3.500 9.769 1.00 71.12 84 ALA A CA 1
ATOM 592 C C . ALA A 1 84 ? -13.487 -4.792 9.025 1.00 71.12 84 ALA A C 1
ATOM 594 O O . ALA A 1 84 ? -12.869 -4.760 7.963 1.00 71.12 84 ALA A O 1
ATOM 595 N N . ARG A 1 85 ? -13.905 -5.961 9.531 1.00 75.88 85 ARG A N 1
ATOM 596 C CA . ARG A 1 85 ? -13.594 -7.261 8.893 1.00 75.88 85 ARG A CA 1
ATOM 597 C C . ARG A 1 85 ? -14.023 -7.332 7.421 1.00 75.88 85 ARG A C 1
ATOM 599 O O . ARG A 1 85 ? -13.349 -7.986 6.633 1.00 75.88 85 ARG A O 1
ATOM 606 N N . TRP A 1 86 ? -15.116 -6.661 7.049 1.00 69.88 86 TRP A N 1
ATOM 607 C CA . TRP A 1 86 ? -15.584 -6.612 5.661 1.00 69.88 86 TRP A CA 1
ATOM 608 C C . TRP A 1 86 ? -14.690 -5.728 4.773 1.00 69.88 86 TRP A C 1
ATOM 610 O O . TRP A 1 86 ? -14.440 -6.091 3.628 1.00 69.88 86 TRP A O 1
ATOM 620 N N . GLU A 1 87 ? -14.156 -4.622 5.308 1.00 70.81 87 GLU A N 1
ATOM 621 C CA . GLU A 1 87 ? -13.221 -3.723 4.610 1.00 70.81 87 GLU A CA 1
ATOM 622 C C . GLU A 1 87 ? -11.909 -4.468 4.327 1.00 70.81 87 GLU A C 1
ATOM 624 O O . GLU A 1 87 ? -11.410 -4.460 3.203 1.00 70.81 87 GLU A O 1
ATOM 629 N N . GLY A 1 88 ? -11.401 -5.211 5.318 1.00 73.62 88 GLY A N 1
ATOM 630 C CA . GLY A 1 88 ? -10.231 -6.076 5.151 1.00 73.62 88 GLY A CA 1
ATOM 631 C C . GLY A 1 88 ? -10.449 -7.202 4.131 1.00 73.62 88 GLY A C 1
ATOM 632 O O . GLY A 1 88 ? -9.576 -7.454 3.302 1.00 73.62 88 GLY A O 1
ATOM 633 N N . ALA A 1 89 ? -11.620 -7.850 4.142 1.00 76.31 89 ALA A N 1
ATOM 634 C CA . ALA A 1 89 ? -11.961 -8.885 3.162 1.00 76.31 89 ALA A CA 1
ATOM 635 C C . ALA A 1 89 ? -12.040 -8.327 1.731 1.00 76.31 89 ALA A C 1
ATOM 637 O O . ALA A 1 89 ? -11.557 -8.964 0.795 1.00 76.31 89 ALA A O 1
ATOM 638 N N . LEU A 1 90 ? -12.593 -7.121 1.567 1.00 71.25 90 LEU A N 1
ATOM 639 C CA . LEU A 1 90 ? -12.647 -6.428 0.283 1.00 71.25 90 LEU A CA 1
ATOM 640 C C . LEU A 1 90 ? -11.240 -6.109 -0.245 1.00 71.25 90 LEU A C 1
ATOM 642 O O . LEU A 1 90 ? -10.931 -6.412 -1.397 1.00 71.25 90 LEU A O 1
ATOM 646 N N . PHE A 1 91 ? -10.363 -5.555 0.597 1.00 71.38 91 PHE A N 1
ATOM 647 C CA . PHE A 1 91 ? -8.978 -5.271 0.209 1.00 71.38 91 PHE A CA 1
ATOM 648 C C . PHE A 1 91 ? -8.185 -6.535 -0.132 1.00 71.38 91 PHE A C 1
ATOM 650 O O . PHE A 1 91 ? -7.427 -6.538 -1.104 1.00 71.38 91 PHE A O 1
ATOM 657 N N . LEU A 1 92 ? -8.390 -7.623 0.613 1.00 77.06 92 LEU A N 1
ATOM 658 C CA . LEU A 1 92 ? -7.758 -8.906 0.315 1.00 77.06 92 LEU A CA 1
ATOM 659 C C . LEU A 1 92 ? -8.229 -9.464 -1.036 1.00 77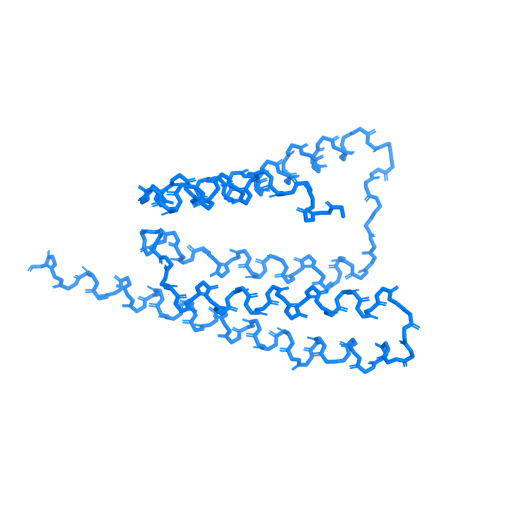.06 92 LEU A C 1
ATOM 661 O O . LEU A 1 92 ? -7.408 -9.926 -1.827 1.00 77.06 92 LEU A O 1
ATOM 665 N N . ALA A 1 93 ? -9.529 -9.376 -1.333 1.00 74.69 93 ALA A N 1
ATOM 666 C CA . ALA A 1 93 ? -10.074 -9.791 -2.623 1.00 74.69 93 ALA A CA 1
ATOM 667 C C . ALA A 1 93 ? -9.471 -8.980 -3.784 1.00 74.69 93 ALA A C 1
ATOM 669 O O . ALA A 1 93 ? -9.079 -9.563 -4.797 1.00 74.69 93 ALA A O 1
ATOM 670 N N . TYR A 1 94 ? -9.310 -7.661 -3.620 1.00 68.44 94 TYR A N 1
ATOM 671 C CA . TYR A 1 94 ? -8.619 -6.827 -4.608 1.00 68.44 94 TYR A CA 1
ATOM 672 C C . TYR A 1 94 ? -7.165 -7.224 -4.809 1.00 68.44 94 TYR A C 1
ATOM 674 O O . TYR A 1 94 ? -6.711 -7.324 -5.949 1.00 68.44 94 TYR A O 1
ATOM 682 N N . TYR A 1 95 ? -6.443 -7.471 -3.719 1.00 72.69 95 TYR A N 1
ATOM 683 C CA . TYR A 1 95 ? -5.048 -7.883 -3.786 1.00 72.69 95 TYR A CA 1
ATOM 684 C C . TYR A 1 95 ? -4.880 -9.205 -4.547 1.00 72.69 95 TYR A C 1
ATOM 686 O O . TYR A 1 95 ? -3.999 -9.319 -5.404 1.00 72.69 95 TYR A O 1
ATOM 694 N N . LEU A 1 96 ? -5.751 -10.185 -4.288 1.00 78.50 96 LEU A N 1
ATOM 695 C CA . LEU A 1 96 ? -5.749 -11.466 -4.996 1.00 78.50 96 LEU A CA 1
ATOM 696 C C . LEU A 1 96 ? -6.099 -11.299 -6.480 1.00 78.50 96 LEU A C 1
ATOM 698 O O . LEU A 1 96 ? -5.415 -11.868 -7.329 1.00 78.50 96 LEU A O 1
ATOM 702 N N . ALA A 1 97 ? -7.105 -10.481 -6.805 1.00 70.19 97 ALA A N 1
ATOM 703 C CA . ALA A 1 97 ? -7.482 -10.194 -8.188 1.00 70.19 97 ALA A CA 1
ATOM 704 C C . ALA A 1 97 ? -6.347 -9.503 -8.966 1.00 70.19 97 ALA A C 1
ATOM 706 O O . ALA A 1 97 ? -6.029 -9.898 -10.088 1.00 70.19 97 ALA A O 1
ATOM 707 N N . TYR A 1 98 ? -5.690 -8.514 -8.355 1.00 67.69 98 TYR A N 1
ATOM 708 C CA . TYR A 1 98 ? -4.561 -7.794 -8.947 1.00 67.69 98 TYR A CA 1
ATOM 709 C C . TYR A 1 98 ? -3.318 -8.679 -9.106 1.00 67.69 98 TYR A C 1
ATOM 711 O O . TYR A 1 98 ? -2.648 -8.651 -10.137 1.00 67.69 98 TYR A O 1
ATOM 719 N N . THR A 1 99 ? -3.021 -9.513 -8.110 1.00 71.56 99 THR A N 1
ATOM 720 C CA . THR A 1 99 ? -1.896 -10.454 -8.186 1.00 71.56 99 THR A CA 1
ATOM 721 C C . THR A 1 99 ? -2.145 -11.516 -9.254 1.00 71.56 99 THR A C 1
ATOM 723 O O . THR A 1 99 ? -1.257 -11.797 -10.057 1.00 71.56 99 THR A O 1
ATOM 726 N N . GLY A 1 100 ? -3.368 -12.052 -9.329 1.00 71.88 100 GLY A N 1
ATOM 727 C CA . GLY A 1 100 ? -3.783 -12.961 -10.399 1.00 71.88 100 GLY A CA 1
ATOM 728 C C . GLY A 1 100 ? -3.649 -12.319 -11.780 1.00 71.88 100 GLY A C 1
ATOM 729 O O . GLY A 1 100 ? -3.122 -12.943 -12.699 1.00 71.88 100 GLY A O 1
ATOM 730 N N . TYR A 1 101 ? -4.028 -11.043 -11.902 1.00 67.94 101 TYR A N 1
ATOM 731 C CA . TYR A 1 101 ? -3.786 -10.258 -13.108 1.00 67.94 101 TYR A CA 1
ATOM 732 C C . TYR A 1 101 ? -2.295 -10.213 -13.468 1.00 67.94 101 TYR A C 1
ATOM 734 O O . TYR A 1 101 ? -1.914 -10.568 -14.581 1.00 67.94 101 TYR A O 1
ATOM 742 N N . LEU A 1 102 ? -1.424 -9.837 -12.532 1.00 66.88 102 LEU A N 1
ATOM 743 C CA . LEU A 1 102 ? 0.014 -9.736 -12.799 1.00 66.88 102 LEU A CA 1
ATOM 744 C C . LEU A 1 102 ? 0.632 -11.068 -13.241 1.00 66.88 102 LEU A C 1
ATOM 746 O O . LEU A 1 102 ? 1.463 -11.078 -14.145 1.00 66.88 102 LEU A O 1
ATOM 750 N N . VAL A 1 103 ? 0.207 -12.185 -12.647 1.00 73.12 103 VAL A N 1
ATOM 751 C CA . VAL A 1 103 ? 0.694 -13.525 -13.012 1.00 73.12 103 VAL A CA 1
ATOM 752 C C . VAL A 1 103 ? 0.260 -13.908 -14.429 1.00 73.12 103 VAL A C 1
ATOM 754 O O . VAL A 1 103 ? 1.081 -14.391 -15.205 1.00 73.12 103 VAL A O 1
ATOM 757 N N . ILE A 1 104 ? -0.999 -13.651 -14.794 1.00 65.44 104 ILE A N 1
ATOM 758 C CA . ILE A 1 104 ? -1.514 -13.922 -16.148 1.00 65.44 104 ILE A CA 1
ATOM 759 C C . ILE A 1 104 ? -0.842 -13.006 -17.182 1.00 65.44 104 ILE A C 1
ATOM 761 O O . ILE A 1 104 ? -0.532 -13.443 -18.288 1.00 65.44 104 ILE A O 1
ATOM 765 N N . HIS A 1 105 ? -0.582 -11.750 -16.817 1.00 61.72 105 HIS A N 1
ATOM 766 C CA . HIS A 1 105 ? 0.114 -10.778 -17.658 1.00 61.72 105 HIS A CA 1
ATOM 767 C C . HIS A 1 105 ? 1.576 -11.174 -17.910 1.00 61.72 105 HIS A C 1
ATOM 769 O O . HIS A 1 105 ? 2.054 -11.066 -19.033 1.00 61.72 105 HIS A O 1
ATOM 775 N N . ALA A 1 106 ? 2.271 -11.678 -16.886 1.00 60.38 106 ALA A N 1
ATOM 776 C CA . ALA A 1 106 ? 3.660 -12.125 -16.988 1.00 60.38 106 ALA A CA 1
ATOM 777 C C . ALA A 1 106 ? 3.836 -13.431 -17.787 1.00 60.38 106 ALA A C 1
ATOM 779 O O . ALA A 1 106 ? 4.949 -13.744 -18.198 1.00 60.38 106 ALA A O 1
ATOM 780 N N . ALA A 1 107 ? 2.759 -14.189 -18.012 1.00 68.38 107 ALA A N 1
ATOM 781 C CA . ALA A 1 107 ? 2.775 -15.427 -18.789 1.00 68.38 107 ALA A CA 1
ATOM 782 C C . ALA A 1 107 ? 2.677 -15.211 -20.318 1.00 68.38 107 ALA A C 1
ATOM 784 O O . ALA A 1 107 ? 2.527 -16.189 -21.048 1.00 68.38 107 ALA A O 1
ATOM 785 N N . ASP A 1 108 ? 2.725 -13.958 -20.802 1.00 54.47 108 ASP A N 1
ATOM 786 C CA . ASP A 1 108 ? 2.685 -13.578 -22.230 1.00 54.47 108 ASP A CA 1
ATOM 787 C C . ASP A 1 108 ? 1.531 -14.224 -23.026 1.00 54.47 108 ASP A C 1
ATOM 789 O O . ASP A 1 108 ? 1.619 -14.540 -24.214 1.00 54.47 108 ASP A O 1
ATOM 793 N N . HIS A 1 109 ? 0.388 -14.415 -22.362 1.00 54.06 109 HIS A N 1
ATOM 794 C CA . HIS A 1 109 ? -0.802 -14.963 -22.998 1.00 54.06 109 HIS A CA 1
ATOM 795 C C . HIS A 1 109 ? -1.382 -13.929 -23.994 1.00 54.06 109 HIS A C 1
ATOM 797 O O . HIS A 1 109 ? -1.520 -12.760 -23.627 1.00 54.06 109 HIS A O 1
ATOM 803 N N . PRO A 1 110 ? -1.827 -14.306 -25.213 1.00 53.47 110 PRO A N 1
ATOM 804 C CA . PRO A 1 110 ? -2.323 -13.388 -26.264 1.00 53.47 110 PRO A CA 1
ATOM 805 C C . PRO A 1 110 ? -3.549 -12.508 -25.908 1.00 53.47 110 PRO A C 1
ATOM 807 O O . PRO A 1 110 ? -4.068 -11.779 -26.749 1.00 53.47 110 PRO A O 1
ATOM 810 N N . LEU A 1 111 ? -4.007 -12.529 -24.654 1.00 51.94 111 LEU A N 1
ATOM 811 C CA . LEU A 1 111 ? -5.098 -11.721 -24.101 1.00 51.94 111 LEU A CA 1
ATOM 812 C C . LEU A 1 111 ? -4.649 -10.326 -23.605 1.00 51.94 111 LEU A C 1
ATOM 814 O O . LEU A 1 111 ? -5.490 -9.529 -23.181 1.00 51.94 111 LEU A O 1
ATOM 818 N N . LEU A 1 112 ? -3.350 -10.003 -23.680 1.00 50.16 112 LEU A N 1
ATOM 819 C CA . LEU A 1 112 ? -2.735 -8.743 -23.223 1.00 50.16 112 LEU A CA 1
ATOM 820 C C . LEU A 1 112 ? -3.484 -7.442 -23.614 1.00 50.16 112 LEU A C 1
ATOM 822 O O . LEU A 1 112 ? -3.625 -6.568 -22.749 1.00 50.16 112 LEU A O 1
ATOM 826 N N . PRO A 1 113 ? -4.022 -7.273 -24.843 1.00 54.09 113 PRO A N 1
ATOM 827 C CA . PRO A 1 113 ? -4.744 -6.051 -25.217 1.00 54.09 113 PRO A CA 1
ATOM 828 C C . PRO A 1 113 ? -6.106 -5.910 -24.515 1.00 54.09 113 PRO A C 1
ATOM 830 O O . PRO A 1 113 ? -6.498 -4.808 -24.121 1.00 54.09 113 PRO A O 1
ATOM 833 N N . GLY A 1 114 ? -6.816 -7.026 -24.315 1.00 56.22 114 GLY A N 1
ATOM 834 C CA . GLY A 1 114 ? -8.097 -7.058 -23.600 1.00 56.22 114 GLY A CA 1
ATOM 835 C C . GLY A 1 114 ? -7.922 -6.863 -22.094 1.00 56.22 114 GLY A C 1
ATOM 836 O O . GLY A 1 114 ? -8.729 -6.199 -21.449 1.00 56.22 114 GLY A O 1
ATOM 837 N N . PHE A 1 115 ? -6.816 -7.361 -21.547 1.00 53.47 115 PHE A N 1
ATOM 838 C CA . PHE A 1 115 ? -6.517 -7.318 -20.119 1.00 53.47 115 PHE A CA 1
ATOM 839 C C . PH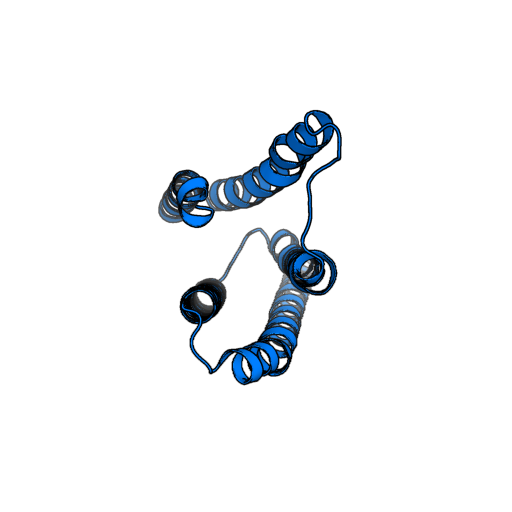E A 1 115 ? -6.079 -5.920 -19.647 1.00 53.47 115 PHE A C 1
ATOM 841 O O . PHE A 1 115 ? -6.608 -5.420 -18.654 1.00 53.47 115 PHE A O 1
ATOM 848 N N . ARG A 1 116 ? -5.232 -5.214 -20.418 1.00 55.53 116 ARG A N 1
ATOM 849 C CA . ARG A 1 116 ? -4.912 -3.790 -20.172 1.00 55.53 116 ARG A CA 1
ATOM 850 C C . ARG A 1 116 ? -6.174 -2.924 -20.187 1.00 55.53 116 ARG A C 1
ATOM 852 O O . ARG A 1 116 ? -6.346 -2.053 -19.341 1.00 55.53 116 ARG A O 1
ATOM 859 N N . THR A 1 117 ? -7.070 -3.191 -21.134 1.00 56.69 117 THR A N 1
ATOM 860 C CA . THR A 1 117 ? -8.359 -2.499 -21.257 1.00 56.69 117 THR A CA 1
ATOM 861 C C . THR A 1 117 ? -9.257 -2.798 -20.055 1.00 56.69 117 THR A C 1
ATOM 863 O O . THR A 1 117 ? -9.835 -1.876 -19.487 1.00 56.69 117 THR A O 1
ATOM 866 N N . ALA A 1 118 ? -9.293 -4.049 -19.589 1.00 58.50 118 ALA A N 1
ATOM 867 C CA . ALA A 1 118 ? -10.014 -4.444 -18.384 1.00 58.50 118 ALA A CA 1
ATOM 868 C C . ALA A 1 118 ? -9.440 -3.806 -17.106 1.00 58.50 118 ALA A C 1
ATOM 870 O O . ALA A 1 118 ? -10.214 -3.381 -16.259 1.00 58.50 118 ALA A O 1
ATOM 871 N N . MET A 1 119 ? -8.121 -3.640 -16.956 1.00 58.16 119 MET A N 1
ATOM 872 C CA . MET A 1 119 ? -7.578 -2.8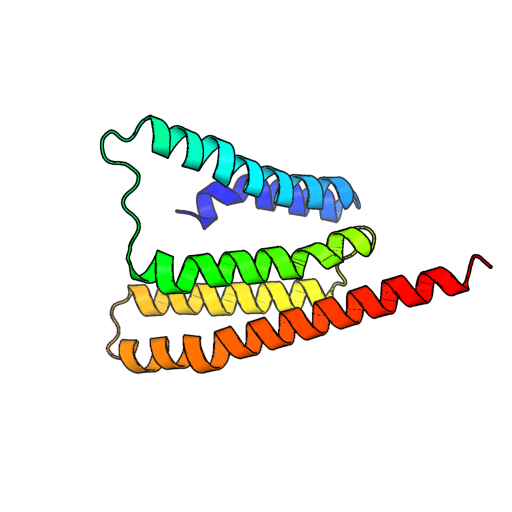86 -15.813 1.00 58.16 119 MET A CA 1
ATOM 873 C C . MET A 1 119 ? -8.022 -1.429 -15.810 1.00 58.16 119 MET A C 1
ATOM 875 O O . MET A 1 119 ? -8.439 -0.908 -14.780 1.00 58.16 119 MET A O 1
ATOM 879 N N . VAL A 1 120 ? -7.943 -0.756 -16.954 1.00 61.12 120 VAL A N 1
ATOM 880 C CA . VAL A 1 120 ? -8.296 0.666 -17.039 1.00 61.12 120 VAL A CA 1
ATOM 881 C C . VAL A 1 120 ? -9.806 0.864 -16.846 1.00 61.12 120 VAL A C 1
ATOM 883 O O . VAL A 1 120 ? -10.210 1.806 -16.174 1.00 61.12 120 VAL A O 1
ATOM 886 N N . LEU A 1 121 ? -10.644 -0.035 -17.379 1.00 57.53 121 LEU A N 1
ATOM 887 C CA . LEU A 1 121 ? -12.110 0.071 -17.315 1.00 57.53 121 LEU A CA 1
ATOM 888 C C . LEU A 1 121 ? -12.758 -0.575 -16.092 1.00 57.53 121 LEU A C 1
ATOM 890 O O . LEU A 1 121 ? -13.888 -0.221 -15.778 1.00 57.53 121 LEU A O 1
ATOM 894 N N . PHE A 1 122 ? -12.093 -1.508 -15.413 1.00 58.78 122 PHE A N 1
ATOM 895 C CA . PHE A 1 122 ? -12.597 -2.093 -14.172 1.00 58.78 122 PHE A CA 1
ATOM 896 C C . PHE A 1 122 ? -11.777 -1.637 -12.979 1.00 58.78 122 PHE A C 1
ATOM 898 O O . PHE A 1 122 ? -12.350 -1.061 -12.070 1.00 58.78 122 PHE A O 1
ATOM 905 N N . VAL A 1 123 ? -10.455 -1.818 -12.960 1.00 60.50 123 VAL A N 1
ATOM 906 C CA . VAL A 1 123 ? -9.648 -1.570 -11.750 1.00 60.50 123 VAL A CA 1
ATOM 907 C C . VAL A 1 123 ? -9.635 -0.093 -11.360 1.00 60.50 123 VAL A C 1
ATOM 909 O O . VAL A 1 123 ? -9.796 0.196 -10.180 1.00 60.50 123 VAL A O 1
ATOM 912 N N . ILE A 1 124 ? -9.526 0.853 -12.299 1.00 65.25 124 ILE A N 1
ATOM 913 C CA . ILE A 1 124 ? -9.584 2.292 -11.967 1.00 65.25 124 ILE A CA 1
ATOM 914 C C . ILE A 1 124 ? -10.952 2.714 -11.415 1.00 65.25 124 ILE A C 1
ATOM 916 O O . ILE A 1 124 ? -10.991 3.285 -10.328 1.00 65.25 124 ILE A O 1
ATOM 920 N N . PRO A 1 125 ? -12.086 2.470 -12.092 1.00 65.56 125 PRO A N 1
ATOM 921 C CA . PRO A 1 125 ? -13.374 2.883 -11.543 1.00 65.56 125 PRO A CA 1
ATOM 922 C C . PRO A 1 125 ? -13.729 2.107 -10.277 1.00 65.56 125 PRO A C 1
ATOM 924 O O . PRO A 1 125 ? -14.303 2.677 -9.360 1.00 65.56 125 PRO A O 1
ATOM 927 N N . LEU A 1 126 ? -13.342 0.839 -10.173 1.00 64.19 126 LEU A N 1
ATOM 928 C CA . LEU A 1 126 ? -13.588 0.017 -8.995 1.00 64.19 126 LEU A CA 1
ATOM 929 C C . LEU A 1 126 ? -12.728 0.456 -7.802 1.00 64.19 126 LEU A C 1
ATOM 931 O O . LEU A 1 126 ? -13.246 0.553 -6.691 1.00 64.19 126 LEU A O 1
ATOM 935 N N . THR A 1 127 ? -11.458 0.817 -8.021 1.00 63.94 127 THR A N 1
ATOM 936 C CA . THR A 1 127 ? -10.646 1.487 -6.994 1.00 63.94 127 THR A CA 1
ATOM 937 C C . THR A 1 127 ? -11.281 2.820 -6.641 1.00 63.94 127 THR A C 1
ATOM 939 O O . THR A 1 127 ? -11.621 2.987 -5.481 1.00 63.94 127 THR A O 1
ATOM 942 N N . ALA A 1 128 ? -11.580 3.701 -7.599 1.00 67.50 128 ALA A N 1
ATOM 943 C CA . ALA A 1 128 ? -12.225 4.993 -7.348 1.00 67.50 128 ALA A CA 1
ATOM 944 C C . ALA A 1 128 ? -13.527 4.873 -6.535 1.00 67.50 128 ALA A C 1
ATOM 946 O O . ALA A 1 128 ? -13.704 5.610 -5.568 1.00 67.50 128 ALA A O 1
ATOM 947 N N . ILE A 1 129 ? -14.396 3.910 -6.861 1.00 68.31 129 ILE A N 1
ATOM 948 C CA . ILE A 1 129 ? -15.618 3.593 -6.106 1.00 68.31 129 ILE A CA 1
ATOM 949 C C . ILE A 1 129 ? -15.267 3.132 -4.693 1.00 68.31 129 ILE A C 1
ATOM 951 O O . ILE A 1 129 ? -15.869 3.596 -3.732 1.00 68.31 129 ILE A O 1
ATOM 955 N N . THR A 1 130 ? -14.279 2.257 -4.542 1.00 66.00 130 THR A N 1
ATOM 956 C CA . THR A 1 130 ? -13.846 1.767 -3.228 1.00 66.00 130 THR A CA 1
ATOM 957 C C . THR A 1 130 ? -13.267 2.897 -2.376 1.00 66.00 130 THR A C 1
ATOM 959 O O . THR A 1 130 ? -13.612 3.010 -1.203 1.00 66.00 130 THR A O 1
ATOM 962 N N . LEU A 1 131 ? -12.457 3.782 -2.967 1.00 66.94 131 LEU A N 1
ATOM 963 C CA . LEU A 1 131 ? -11.915 4.969 -2.305 1.00 66.94 131 LEU A CA 1
ATOM 964 C C . LEU A 1 131 ? -13.043 5.918 -1.877 1.00 66.94 131 LEU A C 1
ATOM 966 O O . LEU A 1 131 ? -13.023 6.428 -0.759 1.00 66.94 131 LEU A O 1
ATOM 970 N N . LEU A 1 132 ? -14.055 6.104 -2.730 1.00 68.75 132 LEU A N 1
ATOM 971 C CA . LEU A 1 132 ? -15.248 6.898 -2.430 1.00 68.75 132 LEU A CA 1
ATOM 972 C C . LEU A 1 132 ? -16.072 6.293 -1.294 1.00 68.75 132 LEU A C 1
ATOM 974 O O . LEU A 1 132 ? -16.456 7.010 -0.376 1.00 68.75 132 LEU A O 1
ATOM 978 N N . VAL A 1 133 ? -16.331 4.987 -1.332 1.00 70.44 133 VAL A N 1
ATOM 979 C CA . VAL A 1 133 ? -17.123 4.276 -0.319 1.00 70.44 133 VAL A CA 1
ATOM 980 C C . VAL A 1 133 ? -16.406 4.288 1.027 1.00 70.44 133 VAL A C 1
ATOM 982 O O . VAL A 1 133 ? -17.021 4.611 2.044 1.00 70.44 133 VAL A O 1
ATOM 985 N N . ILE A 1 134 ? -15.106 3.993 1.049 1.00 67.00 134 ILE A N 1
ATOM 986 C CA . ILE A 1 134 ? -14.310 3.996 2.281 1.00 67.00 134 ILE A CA 1
ATOM 987 C C . ILE A 1 134 ? -14.192 5.418 2.821 1.00 67.00 134 ILE A C 1
ATOM 989 O O . ILE A 1 134 ? -14.517 5.639 3.986 1.00 67.00 134 ILE A O 1
ATOM 993 N N . GLY A 1 135 ? -13.849 6.395 1.978 1.00 67.56 135 GLY A N 1
ATOM 994 C CA . GLY A 1 135 ? -13.791 7.804 2.366 1.00 67.56 135 GLY A CA 1
ATOM 995 C C . GLY A 1 135 ? -15.123 8.323 2.913 1.00 67.56 135 GLY A C 1
ATOM 996 O O . GLY A 1 135 ? -15.153 8.930 3.983 1.00 67.56 135 GLY A O 1
ATOM 997 N N . ALA A 1 136 ? -16.240 8.022 2.245 1.00 66.12 136 ALA A N 1
ATOM 998 C CA . ALA A 1 136 ? -17.576 8.415 2.688 1.00 66.12 136 ALA A CA 1
ATOM 999 C C . ALA A 1 136 ? -17.983 7.723 3.997 1.00 66.12 136 ALA A C 1
ATOM 1001 O O . ALA A 1 136 ? -18.517 8.376 4.893 1.00 66.12 136 ALA A O 1
ATOM 1002 N N . SER A 1 137 ? -17.705 6.424 4.143 1.00 64.19 137 SER A N 1
ATOM 1003 C CA . SER A 1 137 ? -18.016 5.667 5.361 1.00 64.19 137 SER A CA 1
ATOM 1004 C C . SER A 1 137 ? -17.174 6.112 6.562 1.00 64.19 137 SER A C 1
ATOM 1006 O O . SER A 1 137 ? -17.709 6.257 7.661 1.00 64.19 137 SER A O 1
ATOM 1008 N N . ALA A 1 138 ? -15.888 6.407 6.357 1.00 64.62 138 ALA A N 1
ATOM 1009 C CA . ALA A 1 138 ? -14.989 6.914 7.389 1.00 64.62 138 ALA A CA 1
ATOM 1010 C C . ALA A 1 138 ? -15.396 8.329 7.821 1.00 64.62 138 ALA A C 1
ATOM 1012 O O . ALA A 1 138 ? -15.497 8.610 9.015 1.00 64.62 138 ALA A O 1
ATOM 1013 N N . PHE A 1 139 ? -15.728 9.198 6.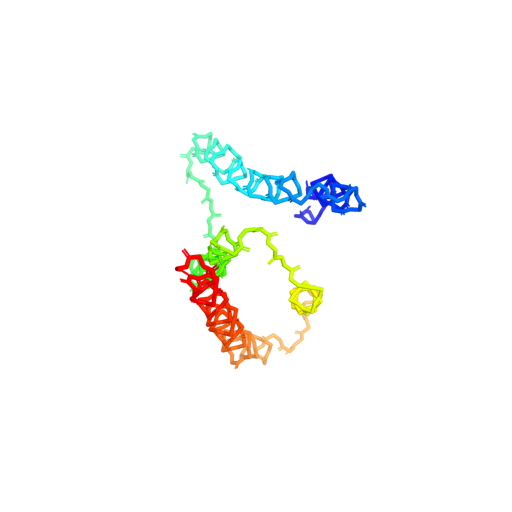862 1.00 65.56 139 PHE A N 1
ATOM 1014 C CA . PHE A 1 139 ? -16.213 10.549 7.138 1.00 65.56 139 PHE A CA 1
ATOM 1015 C C . PHE A 1 139 ? -17.579 10.553 7.846 1.00 65.56 139 PHE A C 1
ATOM 1017 O O . PHE A 1 139 ? -17.806 11.344 8.764 1.00 65.56 139 PHE A O 1
ATOM 1024 N N . ALA A 1 140 ? -18.482 9.639 7.476 1.00 66.00 140 ALA A N 1
ATOM 1025 C CA . ALA A 1 140 ? -19.763 9.458 8.156 1.00 66.00 140 ALA A CA 1
ATOM 1026 C C . ALA A 1 140 ? -19.586 8.974 9.607 1.00 66.00 140 ALA A C 1
ATOM 1028 O O . ALA A 1 140 ? -20.248 9.494 10.506 1.00 66.00 140 ALA A O 1
ATOM 1029 N N . ARG A 1 141 ? -18.659 8.037 9.860 1.00 64.19 141 ARG A N 1
ATOM 1030 C CA . ARG A 1 141 ? -18.329 7.556 11.216 1.00 64.19 141 ARG A CA 1
ATOM 1031 C C . ARG A 1 141 ? -17.677 8.649 12.074 1.00 64.19 141 ARG A C 1
ATOM 1033 O O . ARG A 1 141 ? -18.063 8.816 13.227 1.00 64.19 141 ARG A O 1
ATOM 1040 N N . ALA A 1 142 ? -16.775 9.449 11.500 1.00 63.34 142 ALA A N 1
ATOM 1041 C CA . ALA A 1 142 ? -16.158 10.586 12.188 1.00 63.34 142 ALA A CA 1
ATOM 1042 C C . ALA A 1 142 ? -17.188 11.655 12.607 1.00 63.34 142 ALA A C 1
ATOM 1044 O O . ALA A 1 142 ? -17.084 12.225 13.690 1.00 63.34 142 ALA A O 1
ATOM 1045 N N . ARG A 1 143 ? -18.224 11.893 11.787 1.00 61.53 143 ARG A N 1
ATOM 1046 C CA . ARG A 1 143 ? -19.336 12.800 12.132 1.00 61.53 143 ARG A CA 1
ATOM 1047 C C . ARG A 1 143 ? -20.313 12.224 13.162 1.00 61.53 143 ARG A C 1
ATOM 1049 O O . ARG A 1 143 ? -20.915 13.000 13.897 1.00 61.53 143 ARG A O 1
ATOM 1056 N N . GLY A 1 144 ? -20.480 10.902 13.217 1.00 58.06 144 GLY A N 1
ATOM 1057 C CA . GLY A 1 144 ? -21.321 10.230 14.214 1.00 58.06 144 GLY A CA 1
ATOM 1058 C C . GLY A 1 144 ? -20.765 10.345 15.636 1.00 58.06 144 GLY A C 1
ATOM 1059 O O . GLY A 1 144 ? -21.506 10.692 16.548 1.00 58.06 144 GLY A O 1
ATOM 1060 N N . ASN A 1 145 ? -19.450 10.172 15.806 1.00 54.34 145 ASN A N 1
ATOM 1061 C CA . ASN A 1 145 ? -18.790 10.267 17.116 1.00 54.34 145 ASN A CA 1
ATOM 1062 C C . ASN A 1 145 ? -18.796 11.676 17.735 1.00 54.34 145 ASN A C 1
ATOM 1064 O O . ASN A 1 145 ? -18.592 11.806 18.935 1.00 54.34 145 ASN A O 1
ATOM 1068 N N . GLY A 1 146 ? -19.033 12.732 16.950 1.00 50.12 146 GLY A N 1
ATOM 1069 C CA . GLY A 1 146 ? -19.122 14.106 17.460 1.00 50.12 146 GLY A CA 1
ATOM 1070 C C . GLY A 1 146 ? -20.469 14.468 18.099 1.00 50.12 146 GLY A C 1
ATOM 1071 O O . GLY A 1 146 ? -20.613 15.587 18.582 1.00 50.12 146 GLY A O 1
ATOM 1072 N N . ARG A 1 147 ? -21.467 13.571 18.072 1.00 50.72 147 ARG A N 1
ATOM 1073 C CA . ARG A 1 147 ? -22.800 13.808 18.659 1.00 50.72 147 ARG A CA 1
ATOM 1074 C C . ARG A 1 147 ? -22.984 13.240 20.068 1.00 50.72 147 ARG A C 1
ATOM 1076 O O . ARG A 1 147 ? -23.863 13.727 20.764 1.00 50.72 147 ARG A O 1
ATOM 1083 N N . ASP A 1 148 ? -22.149 12.293 20.492 1.00 48.81 148 ASP A N 1
ATOM 1084 C CA . ASP A 1 148 ? -22.272 11.632 21.804 1.00 48.81 148 ASP A CA 1
ATOM 1085 C C . ASP A 1 148 ? -21.416 12.281 22.910 1.00 48.81 148 ASP 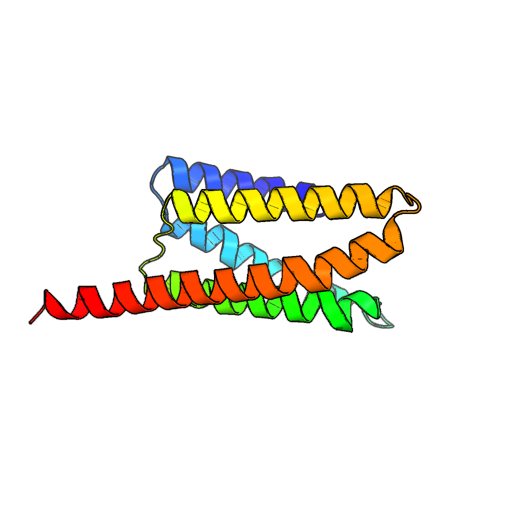A C 1
ATOM 1087 O O . ASP A 1 148 ? -21.418 11.824 24.049 1.00 48.81 148 ASP A O 1
ATOM 1091 N N . THR A 1 149 ? -20.687 13.359 22.601 1.00 49.66 149 THR A N 1
ATOM 1092 C CA . THR A 1 149 ? -19.864 14.110 23.571 1.00 49.66 149 THR A CA 1
ATOM 1093 C C . THR A 1 149 ? -20.358 15.539 23.823 1.00 49.66 149 THR A C 1
ATOM 1095 O O . THR A 1 149 ? -19.575 16.365 24.289 1.00 49.66 149 THR A O 1
ATOM 1098 N N . ALA A 1 150 ? -21.612 15.852 23.475 1.00 40.56 150 ALA A N 1
ATOM 1099 C CA . ALA A 1 150 ? -22.247 17.143 23.758 1.00 40.56 150 ALA A CA 1
ATOM 1100 C C . ALA A 1 150 ? -23.113 17.082 25.021 1.00 40.56 150 ALA A C 1
ATOM 1102 O O . ALA A 1 150 ? -23.845 16.079 25.178 1.00 40.56 150 ALA A O 1
#

Sequence (150 aa):
IAAGTSLPEVATSVMASIRGERDIAVGNVVGSNIFNILAVLGLSSIVAPHGVAVARTALAFDIPIMIAVAVACLPIFFSGYLIARWEGALFLAYYLAYTGYLVIHAADHPLLPGFRTAMVLFVIPLTAITLLVIGASAFARARGNGRDTA

Radius of gyration: 18.11 Å; chains: 1; bounding box: 48×33×50 Å

Secondary structure (DSSP, 8-state):
-HHHHTHHHHHHHHHHHHTT-HHHHHHHHHHHHHHIIIIIIHHHHHH-TT-----HHIIIIIHHHHHHHHHHHHHHHHTTT---HHHHHHHHHHHHHHHHHHHHHHTT-TTHHHHHHHIIIIIHHHHHHHHHHHHHHHHHHHHHTTSTT-